Protein AF-A0A7H1B7S7-F1 (afdb_monomer)

Mean predicted aligned error: 5.55 Å

Nearest PDB structures (foldseek):
  5mto-assembly1_B  TM=8.318E-01  e=5.863E+00  Homo sapiens
  4afl-assembly1_C  TM=8.097E-01  e=6.255E+00  Homo sapiens
  8cok-assembly1_A  TM=8.587E-01  e=9.226E+00  Homo sapiens
  8glv-assembly1_Eb  TM=4.086E-01  e=6.255E+00  Chlamydomonas reinhardtii

Foldseek 3Di:
DCQQWAWALDADPVRHIDTDRADPVDGDPRSVVSVVVLVVLLVVLVVLVVVCVVCVVPDDPVRVVVSVVVNVVSVVSVVVVVVRDDD

Sequence (87 aa):
MSEGLRRVPWSGEDGRAVFVVADPDAPGSVSRRADTVESVQLEMAGVLLAHARQLVDEAGPAGLRHLATELTRALADTLRIASRVKP

Organism: NCBI:txid2768069

Secondary structure (DSSP, 8-state):
--TTEEEEEEE-TTSPEEEEE--SSS--HHHHHHHHHHHHHHHHHHHHHHHHHHHTTT--HHHHHHHHHHHHHHHHHHHHHHTT---

pLDDT: mean 87.91, std 11.85, range [40.5, 97.12]

Structure (mmCIF, N/CA/C/O backbone):
data_AF-A0A7H1B7S7-F1
#
_entry.id   AF-A0A7H1B7S7-F1
#
loop_
_atom_site.group_PDB
_atom_site.id
_atom_site.type_symbol
_atom_site.label_atom_id
_atom_site.label_alt_id
_atom_site.label_comp_id
_atom_site.label_asym_id
_atom_site.label_entity_id
_atom_site.label_seq_id
_atom_site.pdbx_PDB_ins_code
_atom_site.Cartn_x
_atom_site.Cartn_y
_atom_site.Cartn_z
_atom_site.occupancy
_atom_site.B_iso_or_equiv
_atom_site.auth_seq_id
_atom_site.auth_comp_id
_atom_site.auth_asym_id
_atom_site.auth_atom_id
_atom_site.pdbx_PDB_model_num
ATOM 1 N N . MET A 1 1 ? 12.227 13.697 -25.172 1.00 40.50 1 MET A N 1
ATOM 2 C CA . MET A 1 1 ? 13.373 12.848 -24.769 1.00 40.50 1 MET A CA 1
ATOM 3 C C . MET A 1 1 ? 13.105 12.190 -23.412 1.00 40.50 1 MET A C 1
ATOM 5 O O . MET A 1 1 ? 13.827 12.431 -22.456 1.00 40.50 1 MET A O 1
ATOM 9 N N . SER A 1 2 ? 12.050 11.383 -23.300 1.00 53.88 2 SER A N 1
ATOM 10 C CA . SER A 1 2 ? 11.702 10.653 -22.064 1.00 53.88 2 SER A CA 1
AT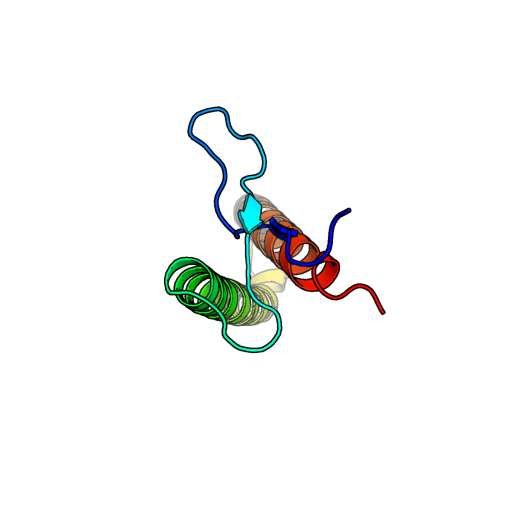OM 11 C C . SER A 1 2 ? 11.196 9.241 -22.360 1.00 53.88 2 SER A C 1
ATOM 13 O O . SER A 1 2 ? 10.587 8.603 -21.506 1.00 53.88 2 SER A O 1
ATOM 15 N N . GLU A 1 3 ? 11.424 8.766 -23.582 1.00 57.84 3 GLU A N 1
ATOM 16 C CA . GLU A 1 3 ? 11.071 7.416 -23.989 1.00 57.84 3 GLU A CA 1
ATOM 17 C C . GLU A 1 3 ? 11.968 6.453 -23.205 1.00 57.84 3 GLU A C 1
ATOM 19 O O . GLU A 1 3 ? 13.194 6.550 -23.252 1.00 57.84 3 GLU A O 1
ATOM 24 N N . GLY A 1 4 ? 11.343 5.630 -22.365 1.00 72.62 4 GLY A N 1
ATOM 25 C CA . GLY A 1 4 ? 12.027 4.647 -21.534 1.00 72.62 4 GLY A CA 1
ATOM 26 C C . GLY A 1 4 ? 12.363 5.059 -20.097 1.00 72.62 4 GLY A C 1
ATOM 27 O O . GLY A 1 4 ? 12.901 4.237 -19.374 1.00 72.62 4 GLY A O 1
ATOM 28 N N . LEU A 1 5 ? 12.054 6.260 -19.591 1.00 85.81 5 LEU A N 1
ATOM 29 C CA . LEU A 1 5 ? 12.322 6.545 -18.167 1.00 85.81 5 LEU A CA 1
ATOM 30 C C . LEU A 1 5 ? 11.213 5.971 -17.258 1.00 85.81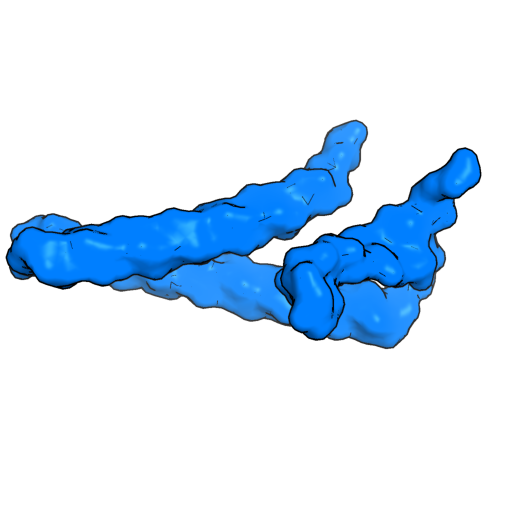 5 LEU A C 1
ATOM 32 O O . LEU A 1 5 ? 10.086 6.462 -17.257 1.00 85.81 5 LEU A O 1
ATOM 36 N N . ARG A 1 6 ? 11.529 4.959 -16.441 1.00 85.81 6 ARG A N 1
ATOM 37 C CA . ARG A 1 6 ? 10.596 4.277 -15.525 1.00 85.81 6 ARG A CA 1
ATOM 38 C C . ARG A 1 6 ? 10.962 4.515 -14.062 1.00 85.81 6 ARG A C 1
ATOM 40 O O . ARG A 1 6 ? 12.091 4.280 -13.653 1.00 85.81 6 ARG A O 1
ATOM 47 N N . ARG A 1 7 ? 9.991 4.895 -13.230 1.00 90.19 7 ARG A N 1
ATOM 48 C CA . ARG A 1 7 ? 10.160 4.951 -11.765 1.00 90.19 7 ARG A CA 1
ATOM 49 C C . ARG A 1 7 ? 10.218 3.538 -11.166 1.00 90.19 7 ARG A C 1
ATOM 51 O O . ARG A 1 7 ? 9.484 2.671 -11.624 1.00 90.19 7 ARG A O 1
ATOM 58 N N . VAL A 1 8 ? 11.021 3.308 -10.124 1.00 90.50 8 VAL A N 1
ATOM 59 C CA . VAL A 1 8 ? 11.058 2.041 -9.351 1.00 90.50 8 VAL A CA 1
ATOM 60 C C . VAL A 1 8 ? 10.365 2.183 -7.980 1.00 90.50 8 VAL A C 1
ATOM 62 O O . VAL A 1 8 ? 10.118 3.308 -7.539 1.00 90.50 8 VAL A O 1
ATOM 65 N N . PRO A 1 9 ? 9.922 1.080 -7.330 1.00 89.00 9 PRO A N 1
ATOM 66 C CA . PRO A 1 9 ? 9.047 1.169 -6.153 1.00 89.00 9 PRO A CA 1
ATOM 67 C C . PRO A 1 9 ? 9.786 1.496 -4.850 1.00 89.00 9 PRO A C 1
ATOM 69 O O . PRO A 1 9 ? 9.136 1.731 -3.835 1.00 89.00 9 PRO A O 1
ATOM 72 N N . TRP A 1 10 ? 11.119 1.530 -4.873 1.00 88.44 10 TRP A N 1
ATOM 73 C CA . TRP A 1 10 ? 11.962 1.960 -3.760 1.00 88.44 10 TRP A CA 1
ATOM 74 C C . TRP A 1 10 ? 12.523 3.366 -4.003 1.00 88.44 10 TRP A C 1
ATOM 76 O O . TRP A 1 10 ? 12.681 3.808 -5.144 1.00 88.44 10 TRP A O 1
ATOM 86 N N . SER A 1 11 ? 12.825 4.062 -2.911 1.00 87.50 11 SER A N 1
ATOM 87 C CA . SER A 1 11 ? 13.545 5.335 -2.936 1.00 87.50 11 SER A CA 1
ATOM 88 C C . SER A 1 11 ? 15.056 5.118 -2.859 1.00 87.50 11 SER A C 1
ATOM 90 O O . SER A 1 11 ? 15.519 4.050 -2.454 1.00 87.50 11 SER A O 1
ATOM 92 N N . GLY A 1 12 ? 15.814 6.143 -3.246 1.00 84.56 12 GLY A N 1
ATOM 93 C CA . GLY A 1 12 ? 17.247 6.219 -2.979 1.00 84.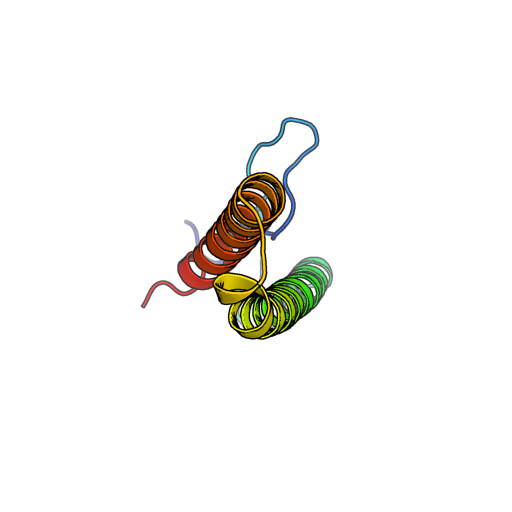56 12 GLY A CA 1
ATOM 94 C C . GLY A 1 12 ? 17.514 6.431 -1.489 1.00 84.56 12 GLY A C 1
ATOM 95 O O . GLY A 1 12 ? 16.589 6.661 -0.709 1.00 84.56 12 GLY A O 1
ATOM 96 N N . GLU A 1 13 ? 18.784 6.384 -1.095 1.00 86.44 13 GLU A N 1
ATOM 97 C CA . GLU A 1 13 ? 19.211 6.600 0.299 1.00 86.44 13 GLU A CA 1
ATOM 98 C C . GLU A 1 13 ? 18.784 7.970 0.850 1.00 86.44 13 GLU A C 1
ATOM 100 O O . GLU A 1 13 ? 18.547 8.126 2.043 1.00 86.44 13 GLU A O 1
ATOM 105 N N . ASP A 1 14 ? 18.617 8.953 -0.034 1.00 89.00 14 ASP A N 1
ATOM 106 C CA . ASP A 1 14 ? 18.141 10.303 0.268 1.00 89.00 14 ASP A CA 1
ATOM 107 C C . ASP A 1 14 ? 16.605 10.438 0.269 1.00 89.00 14 ASP A C 1
ATOM 109 O O . ASP A 1 14 ? 16.069 11.543 0.362 1.00 89.00 14 ASP A O 1
ATOM 113 N N . GLY A 1 15 ? 15.879 9.327 0.121 1.00 83.1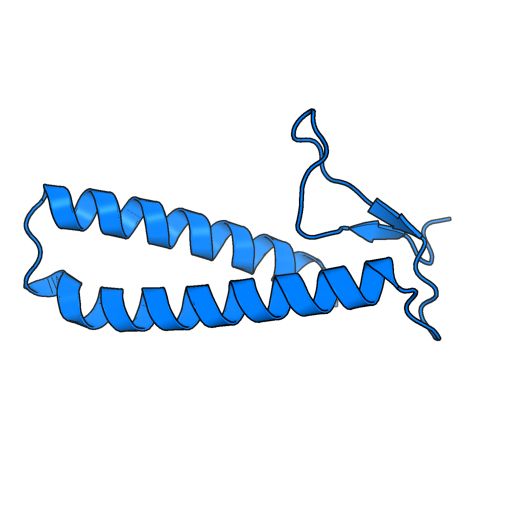2 15 GLY A N 1
ATOM 114 C CA . GLY A 1 15 ? 14.421 9.296 0.059 1.00 83.12 15 GLY A CA 1
ATOM 115 C C . GLY A 1 15 ? 13.828 9.759 -1.275 1.00 83.12 15 GLY A C 1
ATOM 116 O O . GLY A 1 15 ? 12.604 9.700 -1.441 1.00 83.12 15 GLY A O 1
ATOM 117 N N . ARG A 1 16 ? 14.644 10.178 -2.254 1.00 87.00 16 ARG A N 1
ATOM 118 C CA . ARG A 1 16 ? 14.151 10.649 -3.555 1.00 87.00 16 ARG A CA 1
ATOM 119 C C . ARG A 1 16 ? 13.720 9.492 -4.453 1.00 87.00 16 ARG A C 1
ATOM 121 O O . ARG A 1 16 ? 14.182 8.356 -4.331 1.00 87.00 16 ARG A O 1
ATOM 128 N N . ALA A 1 17 ? 12.794 9.791 -5.366 1.00 86.62 17 ALA A N 1
ATOM 129 C CA . ALA A 1 17 ? 12.317 8.827 -6.350 1.00 86.62 17 ALA A CA 1
ATOM 130 C C . ALA A 1 17 ? 13.460 8.405 -7.280 1.00 86.62 17 ALA A C 1
ATOM 132 O O . ALA A 1 17 ? 14.146 9.250 -7.853 1.00 86.62 17 ALA A O 1
ATOM 133 N N . VAL A 1 18 ? 13.625 7.095 -7.450 1.00 88.56 18 VAL A N 1
ATOM 134 C CA . VAL A 1 18 ? 14.630 6.518 -8.345 1.00 88.56 18 VAL A CA 1
ATOM 135 C C . VAL A 1 18 ? 13.973 6.141 -9.666 1.0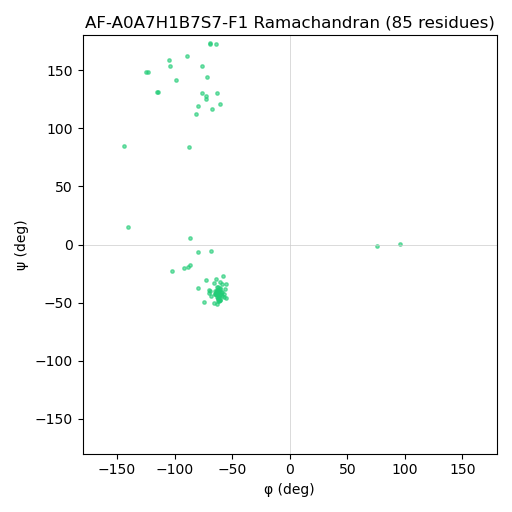0 88.56 18 VAL A C 1
ATOM 137 O O . VAL A 1 18 ? 12.840 5.645 -9.700 1.00 88.56 18 VAL A O 1
ATOM 140 N N . PHE A 1 19 ? 14.702 6.373 -10.753 1.00 88.81 19 PHE A N 1
ATOM 141 C CA . PHE A 1 19 ? 14.281 6.057 -12.108 1.00 88.81 19 PHE A CA 1
ATOM 142 C C . PHE A 1 19 ? 15.319 5.174 -12.796 1.00 88.81 19 PHE A C 1
ATOM 144 O O . PHE A 1 19 ? 16.514 5.276 -12.528 1.00 88.81 19 PHE A O 1
ATOM 151 N N . VAL A 1 20 ? 14.851 4.317 -13.691 1.00 88.00 20 VAL A N 1
ATOM 152 C CA . VAL A 1 20 ? 15.661 3.465 -14.555 1.00 88.00 20 VAL A CA 1
ATOM 153 C C . VAL A 1 20 ? 15.305 3.744 -16.003 1.00 88.00 20 VAL A C 1
ATOM 155 O O . VAL A 1 20 ? 14.158 4.061 -16.309 1.00 88.00 20 VAL A O 1
ATOM 158 N N . VAL A 1 21 ? 16.281 3.611 -16.895 1.00 86.00 21 VAL A N 1
ATOM 159 C CA . VAL A 1 21 ? 16.004 3.545 -18.330 1.00 86.00 21 VAL A CA 1
ATOM 160 C C . VAL A 1 21 ? 15.556 2.117 -18.635 1.00 86.00 21 VAL A C 1
ATOM 162 O O . VAL A 1 21 ? 16.270 1.155 -18.357 1.00 86.00 21 VAL A O 1
ATOM 165 N N . ALA A 1 22 ? 14.342 1.986 -19.138 1.00 82.19 22 ALA A N 1
ATOM 166 C CA . ALA A 1 22 ? 13.672 0.763 -19.513 1.00 82.19 22 ALA A CA 1
ATOM 167 C C . ALA A 1 22 ? 13.433 0.786 -21.022 1.00 82.19 22 ALA A C 1
ATOM 169 O O . ALA A 1 22 ? 12.918 1.761 -21.563 1.00 82.19 22 ALA A O 1
ATOM 170 N N . ASP A 1 23 ? 13.795 -0.306 -21.677 1.00 79.25 23 ASP A N 1
ATOM 171 C CA . ASP A 1 23 ? 13.348 -0.589 -23.032 1.00 79.25 23 ASP A CA 1
ATOM 172 C C . ASP A 1 23 ? 11.854 -0.989 -22.977 1.00 79.25 23 ASP A C 1
ATOM 174 O O . ASP A 1 23 ? 11.511 -1.881 -22.185 1.00 79.25 23 ASP A O 1
ATOM 178 N N . PRO A 1 24 ? 10.963 -0.321 -23.739 1.00 72.69 24 PRO A N 1
ATOM 179 C CA . PRO A 1 24 ? 9.543 -0.667 -23.810 1.00 72.69 24 PRO A CA 1
ATOM 180 C C . PRO A 1 24 ? 9.282 -2.090 -24.320 1.00 72.69 24 PRO A C 1
ATOM 182 O O . PRO A 1 24 ? 8.329 -2.723 -23.867 1.00 72.69 24 PRO A O 1
ATOM 185 N N . ASP A 1 25 ? 10.133 -2.598 -25.214 1.00 78.56 25 ASP A N 1
ATOM 186 C CA . ASP A 1 25 ? 9.963 -3.891 -25.881 1.00 78.56 25 ASP A CA 1
ATOM 187 C C . ASP A 1 25 ? 10.663 -5.031 -25.121 1.00 78.56 25 ASP A C 1
ATOM 189 O O . ASP A 1 25 ? 10.315 -6.206 -25.271 1.00 78.56 25 ASP A O 1
ATOM 193 N N . ALA A 1 26 ? 11.638 -4.701 -24.266 1.00 79.75 26 ALA A N 1
ATOM 194 C CA . ALA A 1 26 ? 12.429 -5.674 -23.515 1.00 79.75 26 ALA A CA 1
ATOM 195 C C . ALA A 1 26 ? 12.790 -5.181 -22.096 1.00 79.75 26 ALA A C 1
ATOM 197 O O . ALA A 1 26 ? 13.901 -4.697 -21.855 1.00 79.75 26 ALA A O 1
ATOM 198 N N . PRO A 1 27 ? 11.911 -5.351 -21.088 1.00 79.69 27 PRO A N 1
ATOM 199 C CA . PRO A 1 27 ? 12.183 -4.870 -19.737 1.00 79.69 27 PRO A CA 1
ATOM 200 C C . PRO A 1 27 ? 13.444 -5.516 -19.142 1.00 79.69 27 PRO A C 1
ATOM 202 O O . PRO A 1 27 ? 13.526 -6.735 -18.960 1.00 79.69 27 PRO A O 1
ATOM 205 N N . GLY A 1 28 ? 14.423 -4.676 -18.789 1.00 86.50 28 GLY A N 1
ATOM 206 C CA . GLY A 1 28 ? 15.676 -5.084 -18.151 1.00 86.50 28 GLY A CA 1
ATOM 207 C C . GLY A 1 28 ? 15.489 -5.702 -16.757 1.00 86.50 28 GLY A C 1
ATOM 208 O O . GLY A 1 28 ? 14.404 -5.684 -16.174 1.00 86.50 28 GLY A O 1
ATOM 209 N N . SER A 1 29 ? 16.568 -6.244 -16.182 1.00 89.50 29 SER A N 1
ATOM 210 C CA . SER A 1 29 ? 16.536 -6.952 -14.888 1.00 89.50 29 SER A CA 1
ATOM 211 C C . SER A 1 29 ? 15.970 -6.105 -13.741 1.00 89.50 29 SER A C 1
ATOM 213 O O . SER A 1 29 ? 15.207 -6.613 -12.918 1.00 89.50 29 SER A O 1
ATOM 215 N N . VAL A 1 30 ? 16.293 -4.809 -13.707 1.00 90.56 30 VAL A N 1
ATOM 216 C CA . VAL A 1 30 ? 15.791 -3.885 -12.681 1.00 90.56 30 VAL A CA 1
ATOM 217 C C . VAL A 1 30 ? 14.299 -3.599 -12.857 1.00 90.56 30 VAL A C 1
ATOM 219 O O . VAL A 1 30 ? 13.580 -3.576 -11.860 1.00 90.56 30 VAL A O 1
ATOM 222 N N . SER A 1 31 ? 13.814 -3.458 -14.096 1.00 89.62 31 SER A N 1
ATOM 223 C CA . SER A 1 31 ? 12.379 -3.307 -14.378 1.00 89.62 31 SER A CA 1
ATOM 224 C C . SER A 1 31 ? 11.594 -4.535 -13.924 1.00 89.62 31 SER A C 1
ATOM 226 O O . SER A 1 31 ? 10.622 -4.380 -13.196 1.00 89.62 31 SER A O 1
ATOM 228 N N . ARG A 1 32 ? 12.077 -5.750 -14.222 1.00 90.75 32 ARG A N 1
ATOM 229 C CA . ARG A 1 32 ? 11.420 -6.987 -13.761 1.00 90.75 32 ARG A CA 1
ATOM 230 C C . ARG A 1 32 ? 11.401 -7.110 -12.240 1.00 90.75 32 ARG A C 1
ATOM 232 O O . ARG A 1 32 ? 10.392 -7.492 -11.659 1.00 90.75 32 ARG A O 1
ATOM 239 N N . ARG A 1 33 ? 12.500 -6.745 -11.571 1.00 93.56 33 ARG A N 1
ATOM 240 C CA . ARG A 1 33 ? 12.537 -6.692 -10.102 1.00 93.56 33 ARG A CA 1
ATOM 241 C C . ARG A 1 33 ? 11.548 -5.660 -9.556 1.00 93.56 33 ARG A C 1
ATOM 243 O O . ARG A 1 33 ? 10.919 -5.917 -8.533 1.00 93.56 33 ARG A O 1
ATOM 250 N N . ALA A 1 34 ? 11.420 -4.505 -10.208 1.00 91.94 34 ALA A N 1
ATOM 251 C CA . ALA A 1 34 ? 10.414 -3.515 -9.854 1.00 91.94 34 ALA A CA 1
ATOM 252 C C . ALA A 1 34 ? 8.999 -4.099 -9.987 1.00 91.94 34 ALA A C 1
ATOM 254 O O . ALA A 1 34 ? 8.259 -4.005 -9.015 1.00 91.94 34 ALA A O 1
ATOM 255 N N . ASP A 1 35 ? 8.673 -4.774 -11.095 1.00 91.56 35 ASP A N 1
ATOM 256 C CA . ASP A 1 35 ? 7.376 -5.444 -11.292 1.00 91.56 3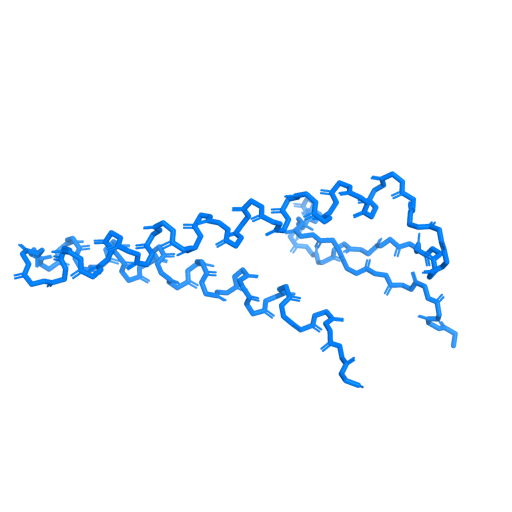5 ASP A CA 1
ATOM 257 C C . ASP A 1 35 ? 7.072 -6.450 -10.168 1.00 91.56 35 ASP A C 1
ATOM 259 O O . ASP A 1 35 ? 5.986 -6.443 -9.593 1.00 91.56 35 ASP A O 1
ATOM 263 N N . THR A 1 36 ? 8.048 -7.285 -9.792 1.00 94.62 36 THR A N 1
ATOM 264 C CA . THR A 1 36 ? 7.886 -8.248 -8.690 1.00 94.62 36 THR A 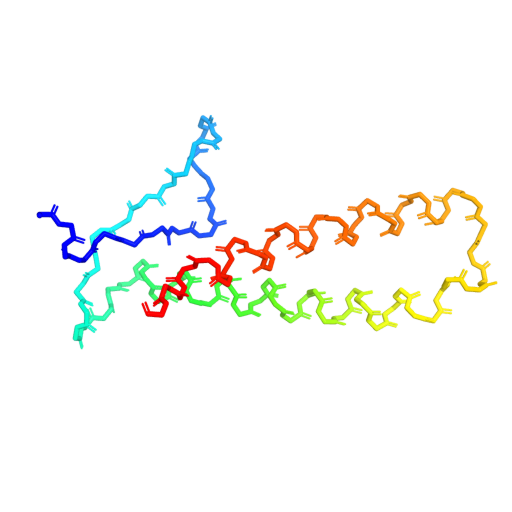CA 1
ATOM 265 C C . THR A 1 36 ? 7.592 -7.557 -7.359 1.00 94.62 36 THR A C 1
ATOM 267 O O . THR A 1 36 ? 6.668 -7.951 -6.652 1.00 94.62 36 THR A O 1
ATOM 270 N N . VAL A 1 37 ? 8.356 -6.518 -7.009 1.00 94.12 37 VAL A N 1
ATOM 271 C CA . VAL A 1 37 ? 8.141 -5.771 -5.758 1.00 94.12 37 VAL A CA 1
ATOM 272 C C . VAL A 1 37 ? 6.767 -5.103 -5.749 1.00 94.12 37 VAL A C 1
ATOM 274 O O . VAL A 1 37 ? 6.096 -5.105 -4.722 1.00 94.12 37 VAL A O 1
ATOM 277 N N . GLU A 1 38 ? 6.325 -4.560 -6.880 1.00 94.00 38 GLU A N 1
ATOM 278 C CA . GLU A 1 38 ? 4.994 -3.962 -7.006 1.00 94.00 38 GLU A CA 1
ATOM 279 C C . GLU A 1 38 ? 3.878 -4.990 -6.846 1.00 94.00 38 GLU A C 1
ATOM 281 O O . GLU A 1 38 ? 2.921 -4.730 -6.122 1.00 94.00 38 GLU A O 1
ATOM 286 N N . SER A 1 39 ? 4.023 -6.170 -7.451 1.00 95.25 39 SER A N 1
ATOM 287 C CA . SER A 1 39 ? 3.067 -7.267 -7.282 1.00 95.25 39 SER A CA 1
ATOM 288 C C . SER A 1 39 ? 2.914 -7.653 -5.811 1.00 95.25 3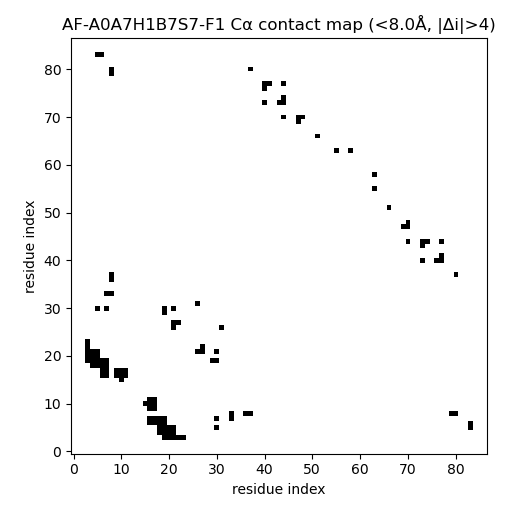9 SER A C 1
ATOM 290 O O . SER A 1 39 ? 1.793 -7.772 -5.324 1.00 95.25 39 SER A O 1
ATOM 292 N N . VAL A 1 40 ? 4.029 -7.781 -5.084 1.00 95.19 40 VAL A N 1
ATOM 293 C CA . VAL A 1 40 ? 4.014 -8.076 -3.643 1.00 95.19 40 VAL A CA 1
ATOM 294 C C . VAL A 1 40 ? 3.356 -6.941 -2.851 1.00 95.19 40 VAL A C 1
ATOM 296 O O . VAL A 1 40 ? 2.549 -7.205 -1.965 1.00 95.19 40 VAL A O 1
ATOM 299 N N . GLN A 1 41 ? 3.646 -5.675 -3.177 1.00 93.62 41 GLN A N 1
ATOM 300 C CA . GLN A 1 41 ? 3.008 -4.520 -2.526 1.00 93.62 41 GLN A CA 1
ATOM 301 C C . GLN A 1 41 ? 1.481 -4.533 -2.704 1.00 93.62 41 GLN A C 1
ATOM 303 O O . GLN A 1 41 ? 0.753 -4.279 -1.744 1.00 93.62 41 GLN A O 1
ATOM 308 N N . LEU A 1 42 ? 0.990 -4.855 -3.904 1.00 95.94 42 LEU A N 1
ATOM 309 C CA . LEU A 1 42 ? -0.445 -4.942 -4.187 1.00 95.94 42 LEU A CA 1
ATOM 310 C C . LEU A 1 42 ? -1.108 -6.129 -3.475 1.00 95.94 42 LEU A C 1
ATOM 312 O O . LEU A 1 42 ? -2.201 -5.980 -2.930 1.00 95.94 42 LEU A O 1
ATOM 316 N N . GLU A 1 43 ? -0.445 -7.284 -3.427 1.00 96.75 43 GLU A N 1
ATOM 317 C CA . GLU A 1 43 ? -0.927 -8.450 -2.680 1.00 96.75 43 GLU A CA 1
ATOM 318 C C . GLU A 1 43 ? -1.038 -8.141 -1.180 1.00 96.75 43 GLU A C 1
ATOM 320 O O . GLU A 1 43 ? -2.090 -8.352 -0.573 1.00 96.75 43 GLU A O 1
ATOM 325 N N . MET A 1 44 ? 0.009 -7.550 -0.594 1.00 94.94 44 MET A N 1
ATOM 326 C CA . MET A 1 44 ? 0.015 -7.121 0.806 1.00 94.94 44 MET A CA 1
ATOM 327 C C . MET A 1 44 ? -1.093 -6.106 1.101 1.00 94.94 44 MET A C 1
ATOM 329 O O . MET A 1 44 ? -1.753 -6.208 2.135 1.00 94.94 44 MET A O 1
ATOM 333 N N . ALA A 1 45 ? -1.332 -5.150 0.197 1.00 96.25 45 ALA A N 1
ATOM 334 C CA . ALA A 1 45 ? -2.434 -4.201 0.329 1.00 96.25 45 ALA A CA 1
ATOM 335 C C . ALA A 1 45 ? -3.798 -4.914 0.341 1.00 96.25 45 ALA A C 1
ATOM 337 O O . ALA A 1 45 ? -4.666 -4.565 1.143 1.00 96.25 45 ALA A O 1
ATOM 338 N N . GLY A 1 46 ? -3.974 -5.946 -0.492 1.00 96.88 46 GLY A N 1
ATOM 339 C CA . GLY A 1 46 ? -5.170 -6.789 -0.500 1.00 96.88 46 GLY A CA 1
ATOM 340 C C . GLY A 1 46 ? -5.382 -7.538 0.818 1.00 96.88 46 GLY A C 1
ATOM 341 O O . GLY A 1 46 ? -6.480 -7.499 1.377 1.00 96.88 46 GLY A O 1
ATOM 342 N N . VAL A 1 47 ? -4.328 -8.164 1.351 1.00 96.44 47 VAL A N 1
ATOM 343 C CA . VAL A 1 47 ? -4.364 -8.867 2.646 1.00 96.44 47 VAL A CA 1
ATOM 344 C C . VAL A 1 47 ? -4.691 -7.905 3.787 1.00 96.44 47 VAL A C 1
ATOM 346 O O . VAL A 1 47 ? -5.587 -8.180 4.587 1.00 96.44 47 VAL A O 1
ATOM 349 N N . LEU A 1 48 ? -4.021 -6.751 3.842 1.00 96.56 48 LEU A N 1
ATOM 350 C CA . LEU A 1 48 ? -4.275 -5.734 4.860 1.00 96.56 48 LEU A CA 1
ATOM 351 C C . LEU A 1 48 ? -5.718 -5.226 4.795 1.00 96.56 48 LEU A C 1
ATOM 353 O O . LEU A 1 48 ? -6.365 -5.091 5.829 1.00 96.56 48 LEU A O 1
ATOM 357 N N . LEU A 1 49 ? -6.243 -4.974 3.594 1.00 97.06 49 LEU A N 1
ATOM 358 C CA . LEU A 1 49 ? -7.620 -4.524 3.416 1.00 97.06 49 LEU A CA 1
ATOM 359 C C . LEU A 1 49 ? -8.636 -5.584 3.864 1.00 97.06 49 LEU A C 1
ATOM 361 O O . LEU A 1 49 ? -9.649 -5.242 4.474 1.00 97.06 49 LEU A O 1
ATOM 365 N N . ALA A 1 50 ? -8.381 -6.863 3.581 1.00 96.19 50 ALA A N 1
ATOM 366 C CA . ALA A 1 50 ? -9.226 -7.955 4.056 1.00 96.19 50 ALA A CA 1
ATOM 367 C C . ALA A 1 50 ? -9.228 -8.028 5.590 1.00 96.19 50 ALA A C 1
ATOM 369 O O . ALA A 1 50 ? -10.295 -8.081 6.199 1.00 96.19 50 ALA A O 1
ATOM 370 N N . HIS A 1 51 ? -8.051 -7.939 6.209 1.00 94.12 51 HIS A N 1
ATOM 371 C CA . HIS A 1 51 ? -7.916 -7.944 7.662 1.00 94.12 51 HIS A CA 1
ATOM 372 C C . HIS A 1 51 ? -8.580 -6.720 8.314 1.00 94.12 51 HIS A C 1
ATOM 374 O O . HIS A 1 51 ? -9.292 -6.847 9.308 1.00 94.12 51 HIS A O 1
ATOM 380 N N . ALA A 1 52 ? -8.431 -5.539 7.707 1.00 94.81 52 ALA A N 1
ATOM 381 C CA . ALA A 1 52 ? -9.067 -4.305 8.157 1.00 94.81 52 ALA A CA 1
ATOM 382 C C . ALA A 1 52 ? -10.591 -4.426 8.240 1.00 94.81 52 ALA A C 1
ATOM 384 O O . ALA A 1 52 ? -11.192 -3.984 9.215 1.00 94.81 52 ALA A O 1
ATOM 385 N N . ARG A 1 53 ? -11.214 -5.053 7.234 1.00 94.81 53 ARG A N 1
ATOM 386 C CA . ARG A 1 53 ? -12.668 -5.271 7.191 1.00 94.81 53 ARG A CA 1
ATOM 387 C C . ARG A 1 53 ? -13.169 -6.171 8.315 1.00 94.81 53 ARG A C 1
ATOM 389 O O . ARG A 1 53 ? -14.309 -6.016 8.722 1.00 94.81 53 ARG A O 1
ATOM 396 N N . GLN A 1 54 ? -12.341 -7.097 8.793 1.00 93.19 54 GLN A N 1
ATOM 397 C CA . GLN A 1 54 ? -12.692 -7.968 9.916 1.00 93.19 54 GLN A CA 1
ATOM 398 C C . GLN A 1 54 ? -12.526 -7.250 11.259 1.00 93.19 54 GLN A C 1
ATOM 400 O O . GLN A 1 54 ? -13.327 -7.447 12.160 1.00 93.19 54 GLN A O 1
ATOM 405 N N . LEU A 1 55 ? -11.498 -6.407 11.388 1.00 92.69 55 LEU A N 1
ATOM 406 C CA . LEU A 1 55 ? -11.149 -5.778 12.662 1.00 92.69 55 LEU A CA 1
ATOM 407 C C . LEU A 1 55 ? -11.865 -4.458 12.952 1.00 92.69 55 LEU A C 1
ATOM 409 O O . LEU A 1 55 ? -11.871 -4.034 14.104 1.00 92.69 55 LEU A O 1
ATOM 413 N N . VAL A 1 56 ? -12.413 -3.770 11.948 1.00 93.56 56 VAL A N 1
ATOM 414 C CA . VAL A 1 56 ? -12.902 -2.388 12.113 1.00 93.56 56 VAL A CA 1
ATOM 415 C C . VAL A 1 56 ? -13.995 -2.247 13.180 1.00 93.56 56 VAL A C 1
ATOM 417 O O . VAL A 1 56 ? -14.004 -1.245 13.892 1.00 93.56 56 VAL A O 1
ATOM 420 N N . ASP A 1 57 ? -14.847 -3.260 13.342 1.00 91.44 57 ASP A N 1
ATOM 421 C CA . ASP A 1 57 ? -15.949 -3.248 14.314 1.00 91.44 57 ASP A CA 1
ATOM 422 C C . ASP A 1 57 ? -15.525 -3.740 15.712 1.00 91.44 57 ASP A C 1
ATOM 424 O O . ASP A 1 57 ? -16.199 -3.467 16.704 1.00 91.44 57 ASP A O 1
ATOM 428 N N . GLU A 1 58 ? -14.392 -4.442 15.808 1.00 93.50 58 GLU A N 1
ATOM 429 C CA . GLU A 1 58 ? -13.888 -5.050 17.049 1.00 93.50 58 GLU A CA 1
ATOM 430 C C . GLU A 1 58 ? -12.745 -4.238 17.684 1.00 93.50 58 GLU A C 1
ATOM 432 O O . GLU A 1 58 ? -12.473 -4.337 18.884 1.00 93.50 58 GLU A O 1
ATOM 437 N N . ALA A 1 59 ? -12.045 -3.426 16.889 1.00 92.88 59 ALA A N 1
ATOM 438 C CA . ALA A 1 59 ? -10.853 -2.715 17.316 1.00 92.88 59 ALA A CA 1
ATOM 439 C C . ALA A 1 59 ? -11.174 -1.500 18.201 1.00 92.88 59 ALA A C 1
ATOM 441 O O . ALA A 1 59 ? -11.917 -0.591 17.837 1.00 92.88 59 ALA A O 1
ATOM 442 N N . GLY A 1 60 ? -10.495 -1.413 19.347 1.00 95.75 60 GLY A N 1
ATOM 443 C CA . GLY A 1 60 ? -10.479 -0.194 20.155 1.00 95.75 60 GLY A CA 1
ATOM 444 C C . GLY A 1 60 ? -9.711 0.964 19.483 1.00 95.75 60 GLY A C 1
ATOM 445 O O . GLY A 1 60 ? -8.993 0.762 18.499 1.00 95.75 60 GLY A O 1
ATOM 446 N N . PRO A 1 61 ? -9.751 2.186 20.051 1.00 95.12 61 PRO A N 1
ATOM 447 C CA . PRO A 1 61 ? -9.178 3.387 19.428 1.00 95.12 61 PRO A CA 1
ATOM 448 C C . PRO A 1 61 ? -7.693 3.289 19.044 1.00 95.12 61 PRO A C 1
ATOM 450 O O . PRO A 1 61 ? -7.266 3.879 18.054 1.00 95.12 61 PRO A O 1
ATOM 453 N N . ALA A 1 62 ? -6.882 2.564 19.822 1.00 94.69 62 ALA A N 1
ATOM 454 C CA . ALA A 1 62 ? -5.472 2.343 19.497 1.00 94.69 62 ALA A CA 1
ATOM 455 C C . ALA A 1 62 ? -5.296 1.419 18.279 1.00 94.69 62 ALA A C 1
ATOM 457 O O . ALA A 1 62 ? -4.485 1.720 17.404 1.00 94.69 62 ALA A O 1
ATOM 458 N N . GLY A 1 63 ? -6.095 0.350 18.198 1.00 93.94 63 GLY A N 1
ATOM 459 C CA . GLY A 1 63 ? -6.118 -0.561 17.055 1.00 93.94 63 GLY A CA 1
ATOM 460 C C . GLY A 1 63 ? -6.567 0.146 15.780 1.00 93.94 63 GLY A C 1
ATOM 461 O O . GLY A 1 63 ? -5.907 0.023 14.755 1.00 93.94 63 GLY A O 1
ATOM 462 N N . LEU A 1 64 ? -7.603 0.988 15.863 1.00 95.06 64 LEU A N 1
ATOM 463 C CA . LEU A 1 64 ? -8.070 1.790 14.727 1.00 95.06 64 LEU A CA 1
ATOM 464 C C . LEU A 1 64 ? -7.020 2.794 14.233 1.00 95.06 64 LEU A C 1
ATOM 466 O O . LEU A 1 64 ? -6.855 2.951 13.026 1.00 95.06 64 LEU A O 1
ATOM 470 N N . ARG A 1 65 ? -6.265 3.447 15.130 1.00 95.88 65 ARG A N 1
ATOM 471 C CA . ARG A 1 65 ? -5.156 4.335 14.723 1.00 95.88 65 ARG A CA 1
ATOM 472 C C . ARG A 1 65 ? -4.040 3.575 14.009 1.00 95.88 65 ARG A C 1
ATOM 474 O O . ARG A 1 65 ? -3.524 4.057 13.001 1.00 95.88 65 ARG A O 1
ATOM 481 N N . HIS A 1 66 ? -3.674 2.402 14.523 1.00 94.94 66 HIS A N 1
ATOM 482 C CA . HIS A 1 66 ? -2.684 1.544 13.877 1.00 94.94 66 HIS A CA 1
ATOM 483 C C . HIS A 1 66 ? -3.172 1.089 12.495 1.00 94.94 66 HIS A C 1
ATOM 485 O O . HIS A 1 66 ? -2.476 1.293 11.505 1.00 94.94 66 HIS A O 1
ATOM 491 N N . LEU A 1 67 ? -4.409 0.595 12.408 1.00 95.38 67 LEU A N 1
ATOM 492 C CA . LEU A 1 67 ? -5.022 0.163 11.157 1.00 95.38 67 LEU A CA 1
ATOM 493 C C . LEU A 1 67 ? -5.084 1.293 10.121 1.00 95.38 67 LEU A C 1
ATOM 495 O O . LEU A 1 67 ? -4.718 1.092 8.966 1.00 95.38 67 LEU A O 1
ATOM 499 N N . ALA A 1 68 ? -5.481 2.500 10.532 1.00 95.69 68 ALA A N 1
ATOM 500 C CA . ALA A 1 68 ? -5.501 3.675 9.664 1.00 95.69 68 ALA A CA 1
ATOM 501 C C . ALA A 1 68 ? -4.100 4.047 9.149 1.00 95.69 68 ALA A C 1
ATOM 503 O O . ALA A 1 68 ? -3.958 4.458 7.997 1.00 95.69 68 ALA A O 1
ATOM 504 N N . THR A 1 69 ? -3.065 3.879 9.976 1.00 97.06 69 THR A N 1
ATOM 505 C CA . THR A 1 69 ? -1.668 4.146 9.596 1.00 97.06 69 THR A CA 1
ATOM 506 C C . THR A 1 69 ? -1.208 3.171 8.515 1.00 97.06 69 THR A C 1
ATOM 508 O O . THR A 1 69 ? -0.728 3.596 7.4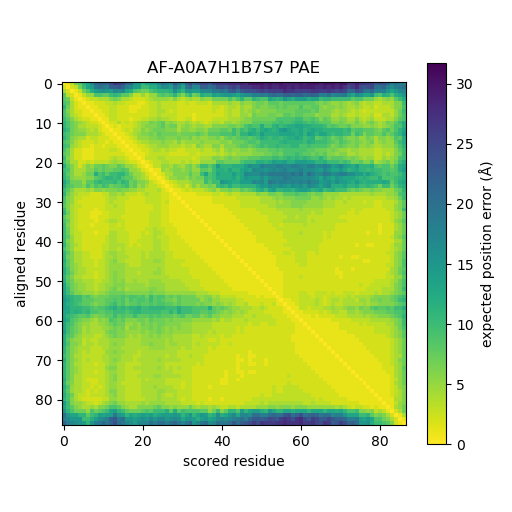62 1.00 97.06 69 THR A O 1
ATOM 511 N N . GLU A 1 70 ? -1.428 1.873 8.730 1.00 96.19 70 GLU A N 1
ATOM 512 C CA . GLU A 1 70 ? -1.044 0.835 7.772 1.00 96.19 70 GLU A CA 1
ATOM 513 C C . GLU A 1 70 ? -1.836 0.950 6.462 1.00 96.19 70 GLU A C 1
ATOM 515 O O . GLU A 1 70 ? -1.255 0.886 5.378 1.00 96.19 70 GLU A O 1
ATOM 520 N N . LEU A 1 71 ? -3.148 1.207 6.533 1.00 96.56 71 LEU A N 1
ATOM 521 C CA . LEU A 1 71 ? -3.982 1.411 5.343 1.00 96.56 71 LEU A CA 1
ATOM 522 C C . LEU A 1 71 ? -3.543 2.639 4.542 1.00 96.56 71 LEU A C 1
ATOM 524 O O . LEU A 1 71 ? -3.492 2.582 3.315 1.00 96.56 71 LEU A O 1
ATOM 528 N N . THR A 1 72 ? -3.185 3.735 5.216 1.00 97.12 72 THR A N 1
ATOM 529 C CA . THR A 1 72 ? -2.683 4.947 4.549 1.00 97.12 72 THR A CA 1
ATOM 530 C C . THR A 1 72 ? -1.383 4.658 3.803 1.00 97.12 72 THR A C 1
ATOM 532 O O . THR A 1 72 ? -1.215 5.088 2.661 1.00 97.12 72 THR A O 1
ATOM 535 N N . ARG A 1 73 ? -0.478 3.885 4.414 1.00 94.19 73 ARG A N 1
ATOM 536 C CA . ARG A 1 73 ? 0.776 3.463 3.783 1.00 94.19 73 ARG A CA 1
ATOM 537 C C . ARG A 1 73 ? 0.524 2.587 2.555 1.00 94.19 73 ARG A C 1
ATOM 539 O O . ARG A 1 73 ? 1.029 2.897 1.478 1.00 94.19 73 ARG A O 1
ATOM 546 N N . ALA A 1 74 ? -0.293 1.544 2.693 1.00 95.44 74 ALA A N 1
ATOM 547 C CA . ALA A 1 74 ? -0.630 0.641 1.592 1.00 95.44 74 ALA A CA 1
ATOM 548 C C . ALA A 1 74 ? -1.334 1.371 0.432 1.00 95.44 74 ALA A C 1
ATOM 550 O O . ALA A 1 74 ? -1.069 1.095 -0.742 1.00 95.44 74 ALA A O 1
ATOM 551 N N . LEU A 1 75 ? -2.193 2.348 0.741 1.00 95.38 75 LEU A N 1
ATOM 552 C CA . LEU A 1 75 ? -2.860 3.172 -0.264 1.00 95.38 75 LEU A CA 1
ATOM 553 C C . LEU A 1 75 ? -1.874 4.088 -0.998 1.00 95.38 75 LEU A C 1
ATOM 555 O O . LEU A 1 75 ? -1.925 4.174 -2.225 1.00 95.38 75 LEU A O 1
ATOM 559 N N . ALA A 1 76 ? -0.955 4.740 -0.282 1.00 92.31 76 ALA A N 1
ATOM 560 C CA . ALA A 1 76 ? 0.084 5.563 -0.899 1.00 92.31 76 ALA A CA 1
ATOM 561 C C . ALA A 1 76 ? 0.970 4.738 -1.847 1.00 92.31 76 ALA A C 1
ATOM 563 O O . ALA A 1 76 ? 1.283 5.178 -2.958 1.00 92.31 76 ALA A O 1
ATOM 564 N N . ASP A 1 77 ? 1.318 3.516 -1.439 1.00 91.62 77 ASP A N 1
ATOM 565 C CA . ASP A 1 77 ? 2.073 2.575 -2.261 1.00 91.62 77 ASP A CA 1
ATOM 566 C C . ASP A 1 77 ? 1.292 2.174 -3.521 1.00 91.62 77 ASP A C 1
ATOM 568 O O . ASP A 1 77 ? 1.829 2.244 -4.628 1.00 91.62 77 ASP A O 1
ATOM 572 N N . THR A 1 78 ? 0.002 1.864 -3.380 1.00 93.06 78 THR A N 1
ATOM 573 C CA . THR A 1 78 ? -0.890 1.514 -4.498 1.00 93.06 78 THR A CA 1
ATOM 574 C C . THR A 1 78 ? -1.054 2.671 -5.489 1.00 93.06 78 THR A C 1
ATOM 576 O O . THR A 1 78 ? -0.927 2.473 -6.697 1.00 93.06 78 THR A O 1
ATOM 579 N N . LEU A 1 79 ? -1.264 3.902 -5.011 1.00 92.00 79 LEU A N 1
ATOM 580 C CA . LEU A 1 79 ? -1.381 5.093 -5.866 1.00 92.00 79 LEU A CA 1
ATOM 581 C C . LEU A 1 79 ? -0.083 5.382 -6.633 1.00 92.00 79 LEU A C 1
ATOM 583 O O . LEU A 1 79 ? -0.106 5.790 -7.798 1.00 92.00 79 LEU A O 1
ATOM 587 N N . ARG A 1 80 ? 1.070 5.137 -6.007 1.00 87.81 80 ARG A N 1
ATOM 588 C CA . ARG A 1 80 ? 2.383 5.256 -6.653 1.00 87.81 80 ARG A CA 1
ATOM 589 C C . ARG A 1 80 ? 2.579 4.228 -7.770 1.00 87.81 80 ARG A C 1
ATOM 591 O O . ARG A 1 80 ? 3.267 4.539 -8.739 1.00 87.81 80 ARG A O 1
ATOM 598 N N . ILE A 1 81 ? 2.014 3.030 -7.638 1.00 89.62 81 ILE A N 1
ATOM 599 C CA . ILE A 1 81 ? 2.038 1.999 -8.686 1.00 89.62 81 ILE A CA 1
ATOM 600 C C . ILE A 1 81 ? 1.064 2.383 -9.807 1.00 89.62 81 ILE A C 1
ATOM 602 O O . ILE A 1 81 ? 1.458 2.440 -10.968 1.00 89.62 81 ILE A O 1
ATOM 606 N N . ALA A 1 82 ? -0.176 2.741 -9.464 1.00 88.12 82 ALA A N 1
ATOM 607 C CA . ALA A 1 82 ? -1.214 3.102 -10.432 1.00 88.12 82 ALA A CA 1
ATOM 608 C C . ALA A 1 82 ? -0.830 4.315 -11.297 1.00 88.12 82 ALA A C 1
ATOM 610 O O . ALA A 1 82 ? -1.056 4.316 -12.502 1.00 88.12 82 ALA A O 1
ATOM 611 N N . SER A 1 83 ? -0.172 5.320 -10.712 1.00 83.25 83 SER A N 1
ATOM 612 C CA . SER A 1 83 ? 0.303 6.506 -11.443 1.00 83.25 83 SER A CA 1
ATOM 613 C C . SER A 1 83 ? 1.440 6.233 -12.439 1.00 83.25 83 SER A C 1
ATOM 615 O O . SER A 1 83 ? 1.811 7.136 -13.189 1.00 83.25 83 SER A O 1
ATOM 617 N N . ARG A 1 84 ? 1.986 5.007 -12.495 1.00 70.94 84 ARG A N 1
ATOM 618 C CA . ARG A 1 84 ? 2.896 4.587 -13.577 1.00 70.94 84 ARG A CA 1
ATOM 619 C C . ARG A 1 84 ? 2.177 4.371 -14.897 1.00 70.94 84 ARG A C 1
ATOM 621 O O . ARG A 1 84 ? 2.781 4.566 -15.947 1.00 70.94 84 ARG A O 1
ATOM 628 N N . VAL A 1 85 ? 0.911 3.968 -14.841 1.00 59.03 85 VAL A N 1
ATOM 629 C CA . VAL A 1 85 ? 0.078 3.740 -16.017 1.00 59.03 85 VAL A CA 1
ATOM 630 C C . VAL A 1 85 ? -0.563 5.078 -16.368 1.00 59.03 85 VAL A C 1
ATOM 632 O O . VAL A 1 85 ? -1.661 5.399 -15.920 1.00 59.03 85 VAL A O 1
ATOM 635 N N . LYS A 1 86 ? 0.164 5.922 -17.103 1.00 46.31 86 LYS A N 1
ATOM 636 C CA . LYS A 1 86 ? -0.463 7.081 -17.745 1.00 46.31 86 LYS A CA 1
ATOM 637 C C . LYS A 1 86 ? -1.300 6.538 -18.921 1.00 46.31 86 LYS A C 1
ATOM 639 O O . LYS A 1 86 ? -0.737 5.744 -19.674 1.00 46.31 86 LYS A O 1
ATOM 644 N N . PRO A 1 87 ? -2.598 6.875 -19.042 1.00 44.53 87 PRO A N 1
ATOM 645 C CA . PRO A 1 87 ? -3.394 6.492 -20.208 1.00 44.53 87 PRO A CA 1
ATOM 646 C C . PRO A 1 87 ? -2.852 7.121 -21.496 1.00 44.53 87 PRO A C 1
ATOM 648 O O . PRO A 1 87 ? -2.183 8.181 -21.404 1.00 44.53 87 PRO A O 1
#

Radius of gyration: 16.28 Å; Cα contacts (8 Å, |Δi|>4): 61; chains: 1; bounding box: 35×22×46 Å

Solvent-accessible surface area (backbone atoms only — not comparable to full-atom values): 5188 Å² total; per-residue (Å²): 145,65,89,33,70,38,78,48,91,56,57,45,99,86,66,45,86,36,71,43,84,34,49,90,93,58,68,43,74,68,53,52,52,32,52,52,54,50,52,51,52,52,51,51,37,50,53,51,52,56,52,46,70,67,38,66,88,74,46,54,77,68,51,48,53,52,50,52,52,53,51,52,52,40,48,54,53,49,51,60,56,54,67,68,65,70,130